Protein AF-A0A4P6JSN6-F1 (afdb_monomer_lite)

Secondary structure (DSSP, 8-state):
--HHHHHHHHHHHHHHHHHHHHHHHHHHHHHHHHHHHHHHHHHHHHHHHHHHHHHHT--TT----HHHHHHHHHHHHHHHTT----

pLDDT: mean 88.81, std 10.48, range [49.03, 97.38]

Structure (mmCIF, N/CA/C/O backbone):
data_AF-A0A4P6JSN6-F1
#
_entry.id   AF-A0A4P6JSN6-F1
#
loop_
_atom_site.group_PDB
_atom_site.id
_atom_site.type_symbol
_atom_site.label_atom_id
_atom_site.label_alt_id
_atom_site.label_comp_id
_atom_site.label_asym_id
_atom_site.label_entity_id
_atom_site.label_seq_id
_atom_site.pdbx_PDB_ins_code
_atom_site.Cartn_x
_atom_site.Cartn_y
_atom_site.Cartn_z
_atom_site.occupancy
_atom_site.B_iso_or_equiv
_atom_site.auth_seq_id
_atom_site.auth_comp_id
_atom_site.auth_asym_id
_atom_site.auth_atom_id
_atom_site.pdbx_PDB_model_num
ATOM 1 N N . MET A 1 1 ? -32.855 -6.412 48.462 1.00 49.03 1 MET A N 1
ATOM 2 C CA . MET A 1 1 ? -31.655 -6.507 47.598 1.00 49.03 1 MET A CA 1
ATOM 3 C C . MET A 1 1 ? -30.702 -5.402 48.016 1.00 49.03 1 MET A C 1
ATOM 5 O O . MET A 1 1 ? -31.174 -4.295 48.223 1.00 49.03 1 MET A O 1
ATOM 9 N N . LYS A 1 2 ? -29.422 -5.707 48.258 1.00 52.62 2 LYS A N 1
ATOM 10 C CA . LYS A 1 2 ? -28.449 -4.730 48.773 1.00 52.62 2 LYS A CA 1
ATOM 11 C C . LYS A 1 2 ? -28.013 -3.808 47.628 1.00 52.62 2 LYS A C 1
ATOM 13 O O . LYS A 1 2 ? -27.409 -4.284 46.675 1.00 52.62 2 LYS A O 1
ATOM 18 N N . GLU A 1 3 ? -28.297 -2.513 47.727 1.00 56.31 3 GLU A N 1
ATOM 19 C CA . GLU A 1 3 ? -27.950 -1.483 46.725 1.00 56.31 3 GLU A CA 1
ATOM 20 C C . GLU A 1 3 ? -26.467 -1.503 46.309 1.00 56.31 3 GLU A C 1
ATOM 22 O O . GLU A 1 3 ? -26.136 -1.232 45.156 1.00 56.31 3 GLU A O 1
ATOM 27 N N . GLY A 1 4 ? -25.573 -1.927 47.210 1.00 63.06 4 GLY A N 1
ATOM 28 C CA . GLY A 1 4 ? -24.148 -2.085 46.914 1.00 63.06 4 GLY A CA 1
ATOM 29 C C . GLY A 1 4 ? -23.835 -3.101 45.809 1.00 63.06 4 GLY A C 1
ATOM 30 O O . GLY A 1 4 ? -22.850 -2.926 45.102 1.00 63.06 4 GLY A O 1
ATOM 31 N N . THR A 1 5 ? -24.667 -4.128 45.607 1.00 80.00 5 THR A N 1
ATOM 32 C CA . THR A 1 5 ? -24.420 -5.166 44.590 1.00 80.00 5 THR A CA 1
ATOM 33 C C . THR A 1 5 ? -24.750 -4.663 43.185 1.00 80.00 5 THR A C 1
ATOM 35 O O . THR A 1 5 ? -24.005 -4.929 42.247 1.00 80.00 5 THR A O 1
ATOM 38 N N . THR A 1 6 ? -25.821 -3.877 43.045 1.00 85.75 6 THR A N 1
ATOM 39 C CA . THR A 1 6 ? -26.215 -3.274 41.764 1.00 85.75 6 THR A CA 1
ATOM 40 C C . THR A 1 6 ? -25.234 -2.187 41.340 1.00 85.75 6 THR A C 1
ATOM 42 O O . THR A 1 6 ? -24.820 -2.167 40.186 1.00 85.75 6 THR A O 1
ATOM 45 N N . GLN A 1 7 ? -24.796 -1.325 42.266 1.00 86.94 7 GLN A N 1
ATOM 46 C CA . GLN A 1 7 ? -23.826 -0.271 41.950 1.00 86.94 7 GLN A CA 1
ATOM 47 C C . GLN A 1 7 ? -22.460 -0.844 41.543 1.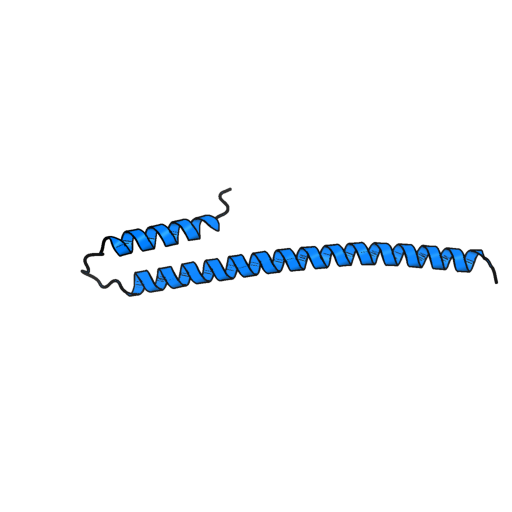00 86.94 7 GLN A C 1
ATOM 49 O O . GLN A 1 7 ? -21.819 -0.336 40.626 1.00 86.94 7 GLN A O 1
ATOM 54 N N . GLN A 1 8 ? -22.020 -1.926 42.193 1.00 89.25 8 GLN A N 1
ATOM 55 C CA . GLN A 1 8 ? -20.800 -2.640 41.809 1.00 89.25 8 GLN A CA 1
ATOM 56 C C . GLN A 1 8 ? -20.906 -3.247 40.408 1.00 89.25 8 GLN A C 1
ATOM 58 O O . GLN A 1 8 ? -19.949 -3.159 39.642 1.00 89.25 8 GLN A O 1
ATOM 63 N N . LEU A 1 9 ? -22.068 -3.814 40.065 1.00 90.94 9 LEU A N 1
ATOM 64 C CA . LEU A 1 9 ? -22.335 -4.338 38.727 1.00 90.94 9 LEU A CA 1
ATOM 65 C C . LEU A 1 9 ? -22.339 -3.222 37.674 1.00 90.94 9 LEU A C 1
ATOM 67 O O . LEU A 1 9 ? -21.768 -3.376 36.603 1.00 90.94 9 LEU A O 1
ATOM 71 N N . LEU A 1 10 ? -22.940 -2.074 37.993 1.00 92.50 10 LEU A N 1
ATOM 72 C CA . LEU A 1 10 ? -22.959 -0.915 37.104 1.00 92.50 10 LEU A CA 1
ATOM 73 C C . LEU A 1 10 ? -21.532 -0.422 36.824 1.00 92.50 10 LEU A C 1
ATOM 75 O O . LEU A 1 10 ? -21.151 -0.207 35.677 1.00 92.50 10 LEU A O 1
ATOM 79 N N . ASN A 1 11 ? -20.714 -0.305 37.873 1.00 92.56 11 ASN A N 1
ATOM 80 C CA . ASN A 1 11 ? -19.326 0.134 37.754 1.00 92.56 11 ASN A CA 1
ATOM 81 C C . ASN A 1 11 ? -18.468 -0.862 36.957 1.00 92.56 11 ASN A C 1
ATOM 83 O O . ASN A 1 11 ? -17.603 -0.440 36.189 1.00 92.56 11 ASN A O 1
ATOM 87 N N . SER A 1 12 ? -18.692 -2.173 37.112 1.00 92.00 12 SER A N 1
ATOM 88 C CA . SER A 1 12 ? -17.977 -3.176 36.317 1.00 92.00 12 SER A CA 1
ATOM 89 C C . SER A 1 12 ? -18.400 -3.139 34.849 1.00 92.00 12 SER A C 1
ATOM 91 O O . SER A 1 12 ? -17.533 -3.198 33.979 1.00 92.00 12 SER A O 1
ATOM 93 N N . MET A 1 13 ? -19.694 -2.955 34.568 1.00 93.38 13 MET A N 1
ATOM 94 C CA . MET A 1 13 ? -20.201 -2.770 33.207 1.00 93.38 13 MET A CA 1
ATOM 95 C C . MET A 1 13 ? -19.601 -1.528 32.543 1.00 93.38 13 MET A C 1
ATOM 97 O O . MET A 1 13 ? -19.135 -1.628 31.412 1.00 93.38 13 MET A O 1
ATOM 101 N N . PHE A 1 14 ? -19.519 -0.394 33.246 1.00 94.94 14 PHE A N 1
ATOM 102 C CA . PHE A 1 14 ? -18.880 0.814 32.710 1.00 94.94 14 PHE A CA 1
ATOM 103 C C . PHE A 1 14 ? -17.392 0.625 32.418 1.00 94.94 14 PHE A C 1
ATOM 105 O O . PHE A 1 14 ? -16.900 1.118 31.405 1.00 94.94 14 PHE A O 1
ATOM 112 N N . ARG A 1 15 ? -16.666 -0.103 33.276 1.00 94.50 15 ARG A N 1
ATOM 113 C CA . ARG A 1 15 ? -15.250 -0.398 33.024 1.00 94.50 15 ARG A CA 1
ATOM 114 C C . ARG A 1 15 ? -15.075 -1.246 31.765 1.00 94.50 15 ARG A C 1
ATOM 116 O O . ARG A 1 15 ? -14.261 -0.901 30.920 1.00 94.50 15 ARG A O 1
ATOM 123 N N . ILE A 1 16 ? -15.873 -2.306 31.629 1.00 95.44 16 ILE A N 1
ATOM 124 C CA . ILE A 1 16 ? -15.843 -3.185 30.452 1.00 95.44 16 ILE A CA 1
ATOM 125 C C . ILE A 1 16 ? -16.224 -2.408 29.190 1.00 95.44 16 ILE A C 1
ATOM 127 O O . ILE A 1 16 ? -15.582 -2.571 28.159 1.00 95.44 16 ILE A O 1
ATOM 131 N N . GLN A 1 17 ? -17.237 -1.541 29.266 1.00 95.69 17 GLN A N 1
ATOM 132 C CA . GLN A 1 17 ? -17.627 -0.698 28.140 1.00 95.69 17 GLN A CA 1
ATOM 133 C C . GLN A 1 17 ? -16.467 0.196 27.691 1.00 95.69 17 GLN A C 1
ATOM 135 O O . GLN A 1 17 ? -16.183 0.268 26.500 1.00 95.69 17 GLN A O 1
ATOM 140 N N . LYS A 1 18 ? -15.767 0.831 28.635 1.00 95.69 18 LYS A N 1
ATOM 141 C CA . LYS A 1 18 ? -14.618 1.681 28.319 1.00 95.69 18 LYS A CA 1
ATOM 142 C C . LYS A 1 18 ? -13.482 0.893 27.654 1.00 95.69 18 LYS A C 1
ATOM 144 O O . LYS A 1 18 ? -12.959 1.329 26.636 1.00 95.69 18 LYS A O 1
ATOM 149 N N . GLU A 1 19 ? -13.132 -0.273 28.197 1.00 95.88 19 GLU A N 1
ATOM 150 C CA . GLU A 1 19 ? -12.125 -1.167 27.599 1.00 95.88 19 GLU A CA 1
ATOM 151 C C . GLU 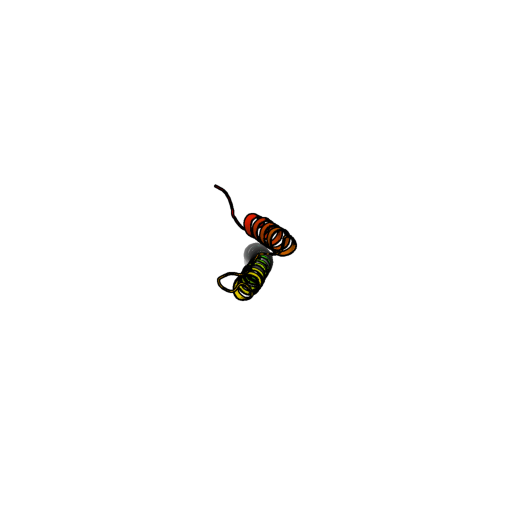A 1 19 ? -12.533 -1.588 26.175 1.00 95.88 19 GLU A C 1
ATOM 153 O O . GLU A 1 19 ? -11.712 -1.627 25.258 1.00 95.88 19 GLU A O 1
ATOM 158 N N . TRP A 1 20 ? -13.824 -1.853 25.959 1.00 96.56 20 TRP A N 1
ATOM 159 C CA . TRP A 1 20 ? -14.354 -2.209 24.645 1.00 96.56 20 TRP A CA 1
ATOM 160 C C . TRP A 1 20 ? -14.268 -1.055 23.640 1.00 96.56 20 TRP A C 1
ATOM 162 O O . TRP A 1 20 ? -13.879 -1.273 22.495 1.00 96.56 20 TRP A O 1
ATOM 172 N N . GLU A 1 21 ? -14.582 0.172 24.060 1.00 96.81 21 GLU A N 1
ATOM 173 C CA . GLU A 1 21 ? -14.451 1.374 23.229 1.00 96.81 21 GLU A CA 1
ATOM 174 C C . GLU A 1 21 ? -12.993 1.627 22.815 1.00 96.81 21 GLU A C 1
ATOM 176 O O . GLU A 1 21 ? -12.723 1.950 21.656 1.00 96.81 21 GLU A O 1
ATOM 181 N N . GLU A 1 22 ? -12.037 1.429 23.725 1.00 96.25 22 GLU A N 1
ATOM 182 C CA . GLU A 1 22 ? -10.604 1.550 23.431 1.00 96.25 22 GLU A CA 1
ATOM 183 C C . GLU A 1 22 ? -10.159 0.522 22.377 1.00 96.25 22 GLU A C 1
ATOM 185 O O . GLU A 1 22 ? -9.561 0.894 21.362 1.00 96.25 22 GLU A O 1
ATOM 190 N N . HIS A 1 23 ? -10.529 -0.750 22.549 1.00 96.06 23 HIS A N 1
ATOM 191 C CA . HIS A 1 23 ? -10.224 -1.798 21.572 1.00 96.06 23 HIS A CA 1
ATOM 192 C C . HIS A 1 23 ? -10.914 -1.586 20.225 1.00 96.06 23 HIS A C 1
ATOM 194 O O . HIS A 1 23 ? -10.323 -1.857 19.179 1.00 96.06 23 HIS A O 1
ATOM 200 N N . PHE A 1 24 ? -12.151 -1.092 20.226 1.00 96.56 24 PHE A N 1
ATOM 201 C CA . PHE A 1 24 ? -12.867 -0.767 18.998 1.00 96.56 24 PHE A CA 1
ATOM 202 C C . PHE A 1 24 ? -12.136 0.322 18.206 1.00 96.56 24 PHE A C 1
ATOM 204 O O . PHE A 1 24 ? -11.897 0.160 17.009 1.00 96.56 24 PHE A O 1
ATOM 211 N N . ASN A 1 25 ? -11.713 1.397 18.873 1.00 96.62 25 ASN A N 1
ATOM 212 C CA . ASN A 1 25 ? -10.966 2.478 18.232 1.00 96.62 25 ASN A CA 1
ATOM 213 C C . ASN A 1 25 ? -9.610 2.001 17.692 1.00 96.62 25 ASN A C 1
ATOM 215 O O . ASN A 1 25 ? -9.207 2.384 16.589 1.00 96.62 25 ASN A O 1
ATOM 219 N N . GLU A 1 26 ? -8.921 1.131 18.431 1.00 97.12 26 GLU A N 1
ATOM 220 C CA . GLU A 1 26 ? -7.677 0.515 17.970 1.00 97.12 26 GLU A CA 1
ATOM 221 C C . GLU A 1 26 ? -7.905 -0.348 16.720 1.00 97.12 26 GLU A C 1
ATOM 223 O O . GLU A 1 26 ? -7.157 -0.237 15.746 1.00 97.12 26 GLU A O 1
ATOM 228 N N . LEU A 1 27 ? -8.962 -1.166 16.706 1.00 97.12 27 LEU A N 1
ATOM 229 C CA . LEU A 1 27 ? -9.324 -2.002 15.562 1.00 97.12 27 LEU A CA 1
ATOM 230 C C . LEU A 1 27 ? -9.609 -1.151 14.318 1.00 97.12 27 LEU A C 1
ATOM 232 O O . LEU A 1 27 ? -9.089 -1.443 13.241 1.00 97.12 27 LEU A O 1
ATOM 236 N N . VAL A 1 28 ? -10.396 -0.082 14.469 1.00 97.38 28 VAL A N 1
ATOM 237 C CA . VAL A 1 28 ? -10.702 0.858 13.381 1.00 97.38 28 VAL A CA 1
ATOM 238 C C . VAL A 1 28 ? -9.421 1.485 12.836 1.00 97.38 28 VAL A C 1
ATOM 240 O O . VAL A 1 28 ? -9.213 1.500 11.624 1.00 97.38 28 VAL A O 1
ATOM 243 N N . THR A 1 29 ? -8.532 1.937 13.720 1.00 96.38 29 THR A N 1
ATOM 244 C CA . THR A 1 29 ? -7.249 2.538 13.331 1.00 96.38 29 THR A CA 1
ATOM 245 C C . THR A 1 29 ? -6.383 1.543 12.557 1.00 96.38 29 THR A C 1
ATOM 247 O O . THR A 1 29 ? -5.847 1.871 11.499 1.00 96.38 29 THR A O 1
ATOM 250 N N . ARG A 1 30 ? -6.283 0.294 13.030 1.00 96.38 30 ARG A N 1
ATOM 251 C CA . ARG A 1 30 ? -5.532 -0.765 12.340 1.00 96.38 30 ARG A CA 1
ATOM 252 C C . ARG A 1 30 ? -6.121 -1.087 10.970 1.00 96.38 30 ARG A C 1
ATOM 254 O O . ARG A 1 30 ? -5.362 -1.235 10.019 1.00 96.38 30 ARG A O 1
ATOM 261 N N . ALA A 1 31 ? -7.446 -1.151 10.850 1.00 95.88 31 ALA A N 1
ATOM 262 C CA . ALA A 1 31 ? -8.111 -1.393 9.573 1.00 95.88 31 ALA A CA 1
ATOM 263 C C . ALA A 1 31 ? -7.843 -0.264 8.563 1.00 95.88 31 ALA A C 1
ATOM 265 O O . ALA A 1 31 ? -7.585 -0.529 7.390 1.00 95.88 31 ALA A O 1
ATOM 266 N N . GLN A 1 32 ? -7.847 0.993 9.016 1.00 96.19 32 GLN A N 1
ATOM 267 C CA . GLN A 1 32 ? -7.501 2.143 8.176 1.00 96.19 32 GLN A CA 1
ATOM 268 C C . GLN A 1 32 ? -6.042 2.092 7.712 1.00 96.19 32 GLN A C 1
ATOM 270 O O . GLN A 1 32 ? -5.773 2.261 6.524 1.00 96.19 32 GLN A O 1
ATOM 275 N N . LEU A 1 33 ? -5.106 1.814 8.625 1.00 95.50 33 LEU A N 1
ATOM 276 C CA . LEU A 1 33 ? -3.691 1.658 8.284 1.00 95.50 33 LEU A CA 1
ATOM 277 C C . LEU A 1 33 ? -3.478 0.513 7.293 1.00 95.50 33 LEU A C 1
ATOM 279 O O . LEU A 1 33 ? -2.771 0.693 6.306 1.00 95.50 33 LEU A O 1
ATOM 283 N N . GLN A 1 34 ? -4.137 -0.627 7.506 1.00 95.50 34 GLN A N 1
ATOM 284 C CA . GLN A 1 34 ? -4.078 -1.760 6.590 1.00 95.50 34 GLN A CA 1
ATOM 285 C C . GLN A 1 34 ? -4.565 -1.374 5.190 1.00 95.50 34 GLN A C 1
ATOM 287 O O . GLN A 1 34 ? -3.871 -1.657 4.218 1.00 95.50 34 GLN A O 1
ATOM 292 N N . ALA A 1 35 ? -5.703 -0.685 5.075 1.00 95.19 35 ALA A N 1
ATOM 293 C CA . ALA A 1 35 ? -6.224 -0.244 3.783 1.00 95.19 35 ALA A CA 1
ATOM 294 C C . ALA A 1 35 ? -5.245 0.694 3.049 1.00 95.19 35 ALA A C 1
ATOM 296 O O . ALA A 1 35 ? -5.045 0.567 1.840 1.00 95.19 35 ALA A O 1
ATOM 297 N N . ILE A 1 36 ? -4.591 1.605 3.779 1.00 92.81 36 ILE A N 1
ATOM 298 C CA . ILE A 1 36 ? -3.554 2.487 3.223 1.00 92.81 36 ILE A CA 1
ATOM 299 C C . ILE A 1 36 ? -2.358 1.660 2.741 1.00 92.81 36 ILE A C 1
ATOM 301 O O . ILE A 1 36 ? -1.917 1.824 1.604 1.00 92.81 36 ILE A O 1
ATOM 305 N N . THR A 1 37 ? -1.854 0.742 3.569 1.00 91.25 37 THR A N 1
ATOM 306 C CA . THR A 1 37 ? -0.719 -0.121 3.219 1.00 91.25 37 THR A CA 1
ATOM 307 C C . THR A 1 37 ? -1.021 -0.998 2.006 1.00 91.25 37 THR A C 1
ATOM 309 O O . THR A 1 37 ? -0.186 -1.100 1.110 1.00 91.25 37 THR A O 1
ATOM 312 N N . GLU A 1 38 ? -2.211 -1.593 1.928 1.00 94.25 38 GLU A N 1
ATOM 313 C CA . GLU A 1 38 ? -2.644 -2.385 0.773 1.00 94.25 38 GLU A CA 1
ATOM 314 C C . GLU A 1 38 ? -2.704 -1.532 -0.497 1.00 94.25 38 GLU A C 1
ATOM 316 O O . GLU A 1 38 ? -2.227 -1.954 -1.551 1.00 94.25 38 GLU A O 1
ATOM 321 N N . SER A 1 39 ? -3.232 -0.309 -0.403 1.00 93.06 39 SER A N 1
ATOM 322 C CA . SER A 1 39 ? -3.251 0.626 -1.529 1.00 93.06 39 SER A CA 1
ATOM 323 C C . SER A 1 39 ? -1.839 0.973 -2.005 1.00 93.06 39 SER A C 1
ATOM 325 O O . SER A 1 39 ? -1.575 0.935 -3.206 1.00 93.06 39 SER A O 1
ATOM 327 N N . MET A 1 40 ? -0.922 1.280 -1.082 1.00 91.00 40 MET A N 1
ATOM 328 C CA . MET A 1 40 ? 0.474 1.586 -1.413 1.00 91.00 40 MET A CA 1
ATOM 329 C C . MET A 1 40 ? 1.182 0.384 -2.041 1.00 91.00 40 MET A C 1
ATOM 331 O O . MET A 1 40 ? 1.879 0.524 -3.043 1.00 91.00 40 MET A O 1
ATOM 335 N N . TYR A 1 41 ? 0.971 -0.812 -1.490 1.00 91.44 41 TYR A N 1
ATOM 336 C CA . TYR A 1 41 ? 1.536 -2.044 -2.026 1.00 91.44 41 TYR A CA 1
ATOM 337 C C . TYR A 1 41 ? 1.050 -2.315 -3.454 1.00 91.44 41 TYR A C 1
ATOM 339 O O . TYR A 1 41 ? 1.856 -2.590 -4.343 1.00 91.44 41 TYR A O 1
ATOM 347 N N . ASN A 1 42 ? -0.257 -2.197 -3.693 1.00 94.25 42 ASN A N 1
ATOM 348 C CA . ASN A 1 42 ? -0.837 -2.394 -5.019 1.00 94.25 42 ASN A CA 1
ATOM 349 C C . ASN A 1 42 ? -0.270 -1.402 -6.040 1.00 94.25 42 ASN A C 1
ATOM 351 O O . ASN A 1 42 ? 0.025 -1.786 -7.175 1.00 94.25 42 ASN A O 1
ATOM 355 N N . GLU A 1 43 ? -0.066 -0.148 -5.634 1.00 93.38 43 GLU A N 1
ATOM 356 C CA . GLU A 1 43 ? 0.538 0.871 -6.488 1.00 93.38 43 GLU A CA 1
ATOM 357 C C . GLU A 1 43 ? 2.000 0.556 -6.820 1.00 93.38 43 GLU A C 1
ATOM 359 O O . GLU A 1 43 ? 2.399 0.617 -7.985 1.00 93.38 43 GLU A O 1
ATOM 364 N N . LEU A 1 44 ? 2.784 0.132 -5.829 1.00 92.00 44 LEU A N 1
ATOM 365 C CA . LEU A 1 44 ? 4.173 -0.266 -6.034 1.00 92.00 44 LEU A CA 1
ATOM 366 C C . LEU A 1 44 ? 4.283 -1.473 -6.978 1.00 92.00 44 LEU A C 1
ATOM 368 O O . LEU A 1 44 ? 5.109 -1.482 -7.893 1.00 92.00 44 LEU A O 1
ATOM 372 N N . VAL A 1 45 ? 3.420 -2.478 -6.804 1.00 94.31 45 VAL A N 1
ATOM 373 C CA . VAL A 1 45 ? 3.345 -3.637 -7.707 1.00 94.31 45 VAL A CA 1
ATOM 374 C C . VAL A 1 45 ? 2.999 -3.196 -9.127 1.00 94.31 45 VAL A C 1
ATOM 376 O O . VAL A 1 45 ? 3.580 -3.714 -10.085 1.00 94.31 45 VAL A O 1
ATOM 379 N N . ARG A 1 46 ? 2.082 -2.237 -9.285 1.00 95.69 46 ARG A N 1
ATOM 380 C CA . ARG A 1 46 ? 1.732 -1.672 -10.592 1.00 95.69 46 ARG A CA 1
ATOM 381 C C . ARG A 1 46 ? 2.939 -1.000 -11.248 1.00 95.69 46 ARG A C 1
ATOM 383 O O . ARG A 1 46 ? 3.264 -1.347 -12.380 1.00 95.69 46 ARG A O 1
ATOM 390 N N . VAL A 1 47 ? 3.643 -0.124 -10.531 1.00 95.00 47 VAL A N 1
ATOM 391 C CA . VAL A 1 47 ? 4.862 0.544 -11.026 1.00 95.00 47 VAL A CA 1
ATOM 392 C C . VAL A 1 47 ? 5.932 -0.475 -11.431 1.00 95.00 47 VAL A C 1
ATOM 394 O O . VAL A 1 47 ? 6.541 -0.347 -12.496 1.00 95.00 47 VAL A O 1
ATOM 397 N N . ALA A 1 48 ? 6.136 -1.525 -10.630 1.00 92.69 48 ALA A N 1
ATOM 398 C CA . ALA A 1 48 ? 7.090 -2.585 -10.944 1.00 92.69 48 ALA A CA 1
ATOM 399 C C . ALA A 1 48 ? 6.715 -3.338 -12.232 1.00 92.69 48 ALA A C 1
ATOM 401 O O . ALA A 1 48 ? 7.576 -3.576 -13.079 1.00 92.69 48 ALA A O 1
ATOM 402 N N . ARG A 1 49 ? 5.431 -3.674 -12.417 1.00 95.50 49 ARG A N 1
ATOM 403 C CA . ARG A 1 49 ? 4.939 -4.324 -13.644 1.00 95.50 49 ARG A CA 1
ATOM 404 C C . ARG A 1 49 ? 5.121 -3.440 -14.872 1.00 95.50 49 ARG A C 1
ATOM 406 O O . ARG A 1 49 ? 5.669 -3.913 -15.861 1.00 95.50 49 ARG A O 1
ATOM 413 N N . GLU A 1 50 ? 4.724 -2.172 -14.790 1.00 94.81 50 GLU A N 1
ATOM 414 C CA . GLU A 1 50 ? 4.882 -1.203 -15.883 1.00 94.81 50 GLU A CA 1
ATOM 415 C C . GLU A 1 50 ? 6.362 -1.013 -16.259 1.00 94.81 50 GLU A C 1
ATOM 417 O O . GLU A 1 50 ? 6.701 -0.892 -17.437 1.00 94.81 50 GLU A O 1
ATOM 422 N N . SER A 1 51 ? 7.258 -1.050 -15.267 1.00 92.12 51 SER A N 1
ATOM 423 C CA . SER A 1 51 ? 8.708 -0.967 -15.481 1.00 92.12 51 SER A CA 1
ATOM 424 C C . SER A 1 51 ? 9.263 -2.212 -16.171 1.00 92.12 51 SER A C 1
ATOM 426 O O . SER A 1 51 ? 10.049 -2.095 -17.109 1.00 92.12 51 SER A O 1
ATOM 428 N N . ILE A 1 52 ? 8.847 -3.406 -15.738 1.00 92.12 52 ILE A N 1
ATOM 429 C CA . ILE A 1 52 ? 9.236 -4.667 -16.383 1.00 92.12 52 ILE A CA 1
ATOM 430 C C . ILE A 1 52 ? 8.750 -4.682 -17.830 1.00 92.12 52 ILE A C 1
ATOM 432 O O . ILE A 1 52 ? 9.528 -4.997 -18.724 1.00 9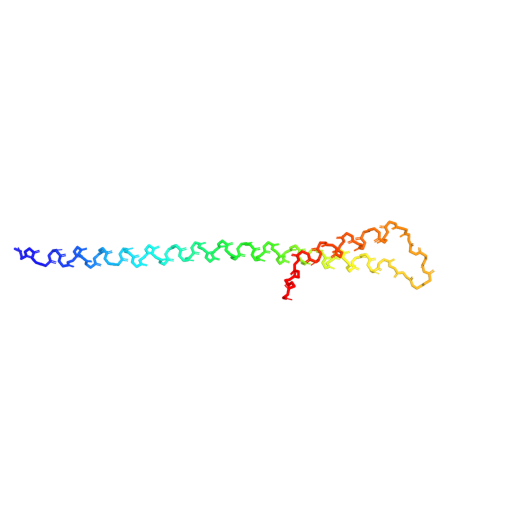2.12 52 ILE A O 1
ATOM 436 N N . GLU A 1 53 ? 7.497 -4.302 -18.070 1.00 92.31 53 GLU A N 1
ATOM 437 C CA . GLU A 1 53 ? 6.927 -4.250 -19.413 1.00 92.31 53 GLU A CA 1
ATOM 438 C C . GLU A 1 53 ? 7.734 -3.313 -20.319 1.00 92.31 53 GLU A C 1
ATOM 440 O O . GLU A 1 53 ? 8.144 -3.724 -21.404 1.00 92.31 53 GLU A O 1
ATOM 445 N N . LEU A 1 54 ? 8.054 -2.103 -19.846 1.00 89.62 54 LEU A N 1
ATOM 446 C CA . LEU A 1 54 ? 8.897 -1.159 -20.581 1.00 89.62 54 LEU A CA 1
ATOM 447 C C . LEU A 1 54 ? 10.265 -1.766 -20.931 1.00 89.62 54 LEU A C 1
ATOM 449 O O . LEU A 1 54 ? 10.733 -1.620 -22.054 1.00 89.62 54 LEU A O 1
ATOM 453 N N . LEU A 1 55 ? 10.904 -2.471 -19.996 1.00 87.38 55 LEU A N 1
ATOM 454 C CA . LEU A 1 55 ? 12.223 -3.071 -20.218 1.00 87.38 55 LEU A CA 1
ATOM 455 C C . LEU A 1 55 ? 12.175 -4.291 -21.145 1.00 87.38 55 LEU A C 1
ATOM 457 O O . LEU A 1 55 ? 13.086 -4.483 -21.945 1.00 87.38 55 LEU A O 1
ATOM 461 N N . THR A 1 56 ? 11.119 -5.105 -21.072 1.00 89.12 56 THR A N 1
ATOM 462 C CA . THR A 1 56 ? 10.976 -6.324 -21.892 1.00 89.12 56 THR A CA 1
ATOM 463 C C . THR A 1 56 ? 10.817 -6.040 -23.382 1.00 89.12 56 THR A C 1
ATOM 465 O O . THR A 1 56 ? 11.083 -6.912 -24.207 1.00 89.12 56 THR A O 1
ATOM 468 N N . GLN A 1 57 ? 10.403 -4.825 -23.736 1.00 84.94 57 GLN A N 1
ATOM 469 C CA . GLN A 1 57 ? 10.249 -4.407 -25.122 1.00 84.94 57 GLN A CA 1
ATOM 470 C C . GLN A 1 57 ? 11.591 -4.004 -25.773 1.00 84.94 57 GLN A C 1
ATOM 472 O O . GLN A 1 57 ? 11.626 -3.844 -26.989 1.00 84.94 57 GLN A O 1
ATOM 477 N N . VAL A 1 58 ? 12.687 -3.855 -25.007 1.00 84.25 58 VAL A N 1
ATOM 478 C CA . VAL A 1 58 ? 14.020 -3.509 -25.540 1.00 84.25 58 VAL A CA 1
ATOM 479 C C . VAL A 1 58 ? 14.754 -4.762 -26.019 1.00 84.25 58 VAL A C 1
ATOM 481 O O . VAL A 1 58 ? 14.960 -5.696 -25.242 1.00 84.25 58 VAL A O 1
ATOM 484 N N . GLN A 1 59 ? 15.230 -4.764 -27.264 1.00 85.38 59 GLN A N 1
ATOM 485 C CA . GLN A 1 59 ? 16.154 -5.771 -27.788 1.00 85.38 59 GLN A CA 1
ATOM 486 C C . GLN A 1 59 ? 17.588 -5.221 -27.909 1.00 85.38 59 GLN A C 1
ATOM 488 O O . GLN A 1 59 ? 17.803 -4.010 -28.035 1.00 85.38 59 GLN A O 1
ATOM 493 N N . PRO A 1 60 ? 18.616 -6.092 -27.881 1.00 85.88 60 PRO A N 1
ATOM 494 C CA . PRO A 1 60 ? 19.991 -5.668 -28.117 1.00 85.88 60 PRO A CA 1
ATOM 495 C C . PRO A 1 60 ? 20.152 -5.011 -29.495 1.00 85.88 60 PRO A C 1
ATOM 497 O O . PRO A 1 60 ? 19.853 -5.620 -30.518 1.00 85.88 60 PRO A O 1
ATOM 500 N N . GLY A 1 61 ? 20.678 -3.784 -29.515 1.00 85.62 61 GLY A N 1
ATOM 501 C CA . GLY A 1 61 ? 20.880 -3.003 -30.741 1.00 85.62 61 GLY A CA 1
ATOM 502 C C . GLY A 1 61 ? 19.770 -1.995 -31.048 1.00 85.62 61 GLY A C 1
ATOM 503 O O . GLY A 1 61 ? 19.934 -1.197 -31.971 1.00 85.62 61 GLY A O 1
ATOM 504 N N . ASP A 1 62 ? 18.690 -1.973 -30.263 1.00 85.69 62 ASP A N 1
ATOM 5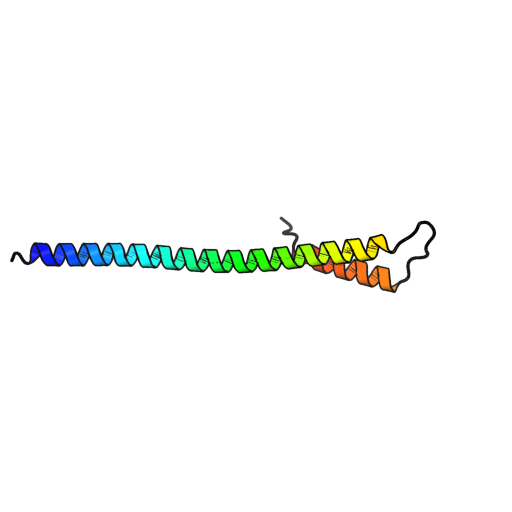05 C CA . ASP A 1 62 ? 17.622 -0.990 -30.430 1.00 85.69 62 ASP A CA 1
ATOM 506 C C . ASP A 1 62 ? 18.085 0.427 -30.075 1.00 85.69 62 ASP A C 1
ATOM 508 O O . ASP A 1 62 ? 18.769 0.672 -29.076 1.00 85.69 62 ASP A O 1
ATOM 512 N N . THR A 1 63 ? 17.655 1.396 -30.884 1.00 85.62 63 THR A N 1
ATOM 513 C CA . THR A 1 63 ? 17.758 2.813 -30.527 1.00 85.62 63 THR A CA 1
ATOM 514 C C . THR A 1 63 ? 16.537 3.188 -29.699 1.00 85.62 63 THR A C 1
ATOM 516 O O . THR A 1 63 ? 15.424 3.214 -30.220 1.00 85.62 63 THR A O 1
ATOM 519 N N . ILE A 1 64 ? 16.741 3.482 -28.413 1.00 84.19 64 ILE A N 1
ATOM 520 C CA . ILE A 1 64 ? 15.644 3.799 -27.491 1.00 84.19 64 ILE A CA 1
ATOM 521 C C . ILE A 1 64 ? 14.982 5.133 -27.890 1.00 84.19 64 ILE A C 1
ATOM 523 O O . ILE A 1 64 ? 15.658 6.169 -27.890 1.00 84.19 64 ILE A O 1
ATOM 527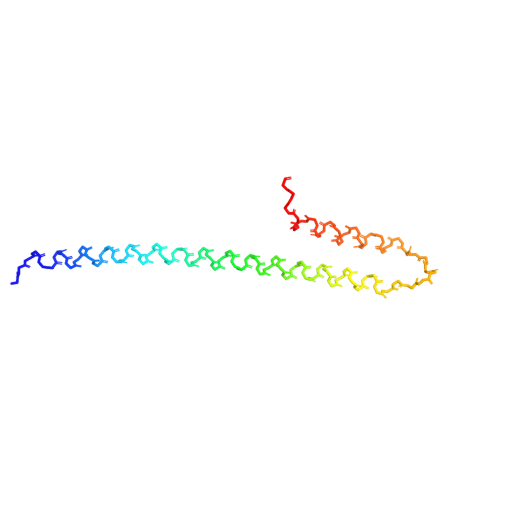 N N . PRO A 1 65 ? 13.669 5.149 -28.195 1.00 86.50 65 PRO A N 1
ATOM 528 C CA . PRO A 1 65 ? 12.944 6.381 -28.485 1.00 86.50 65 PRO A CA 1
ATOM 529 C C . PRO A 1 65 ? 12.905 7.314 -27.271 1.00 86.50 65 PRO A C 1
ATOM 531 O O . PRO A 1 65 ? 12.821 6.872 -26.126 1.00 86.50 65 PRO A O 1
ATOM 534 N N . LYS A 1 66 ? 12.875 8.630 -27.508 1.00 87.94 66 LYS A N 1
ATOM 535 C CA . LYS A 1 66 ? 12.818 9.637 -26.431 1.00 87.94 66 LYS A CA 1
ATOM 536 C C . LYS A 1 66 ? 11.631 9.427 -25.477 1.00 87.94 66 LYS A C 1
ATOM 538 O O . LYS A 1 66 ? 11.776 9.611 -24.273 1.00 87.94 66 LYS A O 1
ATOM 543 N N . GLU A 1 67 ? 10.492 8.999 -26.011 1.00 87.50 67 GLU A N 1
ATOM 544 C CA . GLU A 1 67 ? 9.256 8.714 -25.268 1.00 87.50 67 GLU A CA 1
ATOM 545 C C . GLU A 1 67 ? 9.451 7.652 -24.176 1.00 87.50 67 GLU A C 1
ATOM 547 O O . GLU A 1 67 ? 8.854 7.737 -23.106 1.00 87.50 67 GLU A O 1
ATOM 552 N N . TRP A 1 68 ? 10.339 6.684 -24.404 1.00 89.12 68 TRP A N 1
ATOM 553 C CA . TRP A 1 68 ? 10.652 5.652 -23.417 1.00 89.12 68 TRP A CA 1
ATOM 554 C C . TRP A 1 68 ? 11.489 6.203 -22.270 1.00 89.12 68 TRP A C 1
ATOM 556 O O . TRP A 1 68 ? 11.300 5.797 -21.126 1.00 89.12 68 TRP A O 1
ATOM 566 N N . GLY A 1 69 ? 12.380 7.155 -22.564 1.00 88.06 69 GLY A N 1
ATOM 567 C CA . GLY A 1 69 ? 13.102 7.907 -21.541 1.00 88.06 69 GLY A CA 1
ATOM 568 C C . GLY A 1 69 ? 12.139 8.670 -20.635 1.00 88.06 69 GLY A C 1
ATOM 569 O O . GLY A 1 69 ? 12.227 8.547 -19.418 1.00 88.06 69 GLY A O 1
ATOM 570 N N . THR A 1 70 ? 11.160 9.364 -21.224 1.00 92.38 70 THR A N 1
ATOM 571 C CA . THR A 1 70 ? 10.106 10.059 -20.471 1.00 92.38 70 THR A CA 1
ATOM 572 C C . THR A 1 70 ? 9.297 9.093 -19.605 1.00 92.38 70 THR A C 1
ATOM 574 O O . THR A 1 70 ? 9.178 9.313 -18.404 1.00 92.38 70 THR A O 1
ATOM 577 N N . LYS A 1 71 ? 8.824 7.978 -20.174 1.00 91.31 71 LYS A N 1
ATOM 578 C CA . LYS A 1 71 ? 8.039 6.980 -19.434 1.00 91.31 71 LYS A CA 1
ATOM 579 C C . LYS A 1 71 ? 8.834 6.326 -18.299 1.00 91.31 71 LYS A C 1
ATOM 581 O O . LYS A 1 71 ? 8.302 6.117 -17.214 1.00 91.31 71 LYS A O 1
ATOM 586 N N . ARG A 1 72 ? 10.121 6.032 -18.510 1.00 90.62 72 ARG A N 1
ATOM 587 C CA . ARG A 1 72 ? 11.022 5.563 -17.445 1.00 90.62 72 ARG A CA 1
ATOM 588 C C . ARG A 1 72 ? 11.107 6.588 -16.318 1.00 90.62 72 ARG A C 1
ATOM 590 O O . ARG A 1 72 ? 11.000 6.211 -15.156 1.00 90.62 72 ARG A O 1
ATOM 597 N N . ASP A 1 73 ? 11.325 7.856 -16.650 1.00 92.81 73 ASP A N 1
ATOM 598 C CA . ASP A 1 73 ? 11.509 8.910 -15.651 1.00 92.81 73 ASP A CA 1
ATOM 599 C C . ASP A 1 73 ? 10.234 9.126 -14.822 1.00 92.81 73 ASP A C 1
ATOM 601 O O . ASP A 1 73 ? 10.318 9.277 -13.605 1.00 92.81 73 ASP A O 1
ATOM 605 N N . GLU A 1 74 ? 9.058 9.033 -15.448 1.00 93.81 74 GLU A N 1
ATOM 606 C CA . GLU A 1 74 ? 7.759 9.032 -14.762 1.00 93.81 74 GLU A CA 1
ATOM 607 C C . GLU A 1 74 ? 7.608 7.846 -13.798 1.00 93.81 74 GLU A C 1
ATOM 609 O O . GLU A 1 74 ? 7.198 8.025 -12.649 1.00 93.81 74 GLU A O 1
ATOM 614 N N . LEU A 1 75 ? 7.966 6.633 -14.233 1.00 93.06 75 LEU A N 1
ATOM 615 C CA . LEU A 1 75 ? 7.920 5.435 -13.386 1.00 93.06 75 LEU A CA 1
ATOM 616 C C . LEU A 1 75 ? 8.886 5.535 -12.201 1.00 93.06 75 LEU A C 1
ATOM 618 O O . LEU A 1 75 ? 8.529 5.169 -11.083 1.00 93.06 75 LEU A O 1
ATOM 622 N N . VAL A 1 76 ? 10.087 6.073 -12.421 1.00 91.44 76 VAL A N 1
ATOM 623 C CA . VAL A 1 76 ? 11.074 6.309 -11.359 1.00 91.44 76 VAL A CA 1
ATOM 624 C C . VAL A 1 76 ? 10.581 7.374 -10.381 1.00 91.44 76 VAL A C 1
ATOM 626 O O . VAL A 1 76 ? 10.748 7.201 -9.176 1.00 91.44 76 VAL A O 1
ATOM 629 N N . ALA A 1 77 ? 9.968 8.457 -10.863 1.00 91.62 77 ALA A N 1
ATOM 630 C CA . ALA A 1 77 ? 9.391 9.485 -10.001 1.00 91.62 77 ALA A CA 1
ATOM 631 C C . ALA A 1 77 ? 8.290 8.903 -9.102 1.00 91.62 77 ALA A C 1
ATOM 633 O O . ALA A 1 77 ? 8.348 9.082 -7.890 1.00 91.62 77 ALA A O 1
ATOM 634 N N . ARG A 1 78 ? 7.369 8.115 -9.671 1.00 91.62 78 ARG A N 1
ATOM 635 C CA . ARG A 1 78 ? 6.328 7.405 -8.909 1.00 91.62 78 ARG A CA 1
ATOM 636 C C . ARG A 1 78 ? 6.917 6.417 -7.905 1.00 91.62 78 ARG A C 1
ATOM 638 O O . ARG A 1 78 ? 6.456 6.352 -6.777 1.00 91.62 78 ARG A O 1
ATOM 645 N N . ALA A 1 79 ? 7.956 5.668 -8.278 1.00 89.12 79 ALA A N 1
ATOM 646 C CA . ALA A 1 79 ? 8.617 4.736 -7.364 1.00 89.12 79 ALA A CA 1
ATOM 647 C C . ALA A 1 79 ? 9.265 5.449 -6.163 1.00 89.12 79 ALA A C 1
ATOM 649 O O . ALA A 1 79 ? 9.233 4.926 -5.050 1.00 89.12 79 ALA A O 1
ATOM 650 N N . LYS A 1 80 ? 9.827 6.646 -6.373 1.00 88.25 80 LYS A N 1
ATOM 651 C CA . LYS A 1 80 ? 10.452 7.449 -5.310 1.00 88.25 80 LYS A CA 1
ATOM 652 C C . LYS A 1 80 ? 9.465 7.911 -4.244 1.00 88.25 80 LYS A C 1
ATOM 654 O O . LYS A 1 80 ? 9.873 8.051 -3.102 1.00 88.25 80 LYS A O 1
ATOM 659 N N . GLU A 1 81 ? 8.188 8.083 -4.578 1.00 87.38 81 GLU A N 1
ATOM 660 C CA . GLU A 1 81 ? 7.148 8.424 -3.593 1.00 87.38 81 GLU A CA 1
ATOM 661 C C . GLU A 1 81 ? 6.955 7.329 -2.525 1.00 87.38 81 GLU A C 1
ATOM 663 O O . GLU A 1 81 ? 6.393 7.596 -1.465 1.00 87.38 81 GLU A O 1
ATOM 668 N N . PHE A 1 82 ? 7.446 6.109 -2.776 1.00 83.56 82 PHE A N 1
ATOM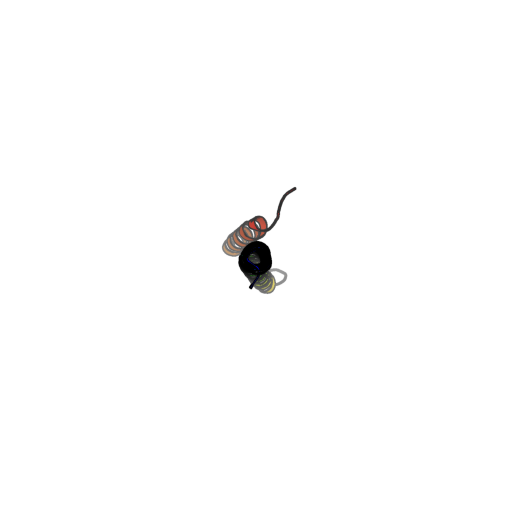 669 C CA . PHE A 1 82 ? 7.386 4.978 -1.844 1.00 83.56 82 PHE A CA 1
ATOM 670 C C . PHE A 1 82 ? 8.682 4.745 -1.060 1.00 83.56 82 PHE A C 1
ATOM 672 O O . PHE A 1 82 ? 8.705 3.887 -0.176 1.00 83.56 82 PHE A O 1
ATOM 679 N N . ILE A 1 83 ? 9.759 5.467 -1.376 1.00 79.50 83 ILE A N 1
ATOM 680 C CA . ILE A 1 83 ? 11.020 5.375 -0.640 1.00 79.50 83 ILE A CA 1
ATOM 681 C C . ILE A 1 83 ? 10.941 6.368 0.518 1.00 79.50 83 ILE A C 1
ATOM 683 O O . ILE A 1 83 ? 10.844 7.574 0.309 1.00 79.50 83 ILE A O 1
ATOM 687 N N . ILE A 1 84 ? 10.963 5.853 1.745 1.00 70.94 84 ILE A N 1
ATOM 688 C CA . ILE A 1 84 ? 11.186 6.678 2.930 1.00 70.94 84 ILE A CA 1
ATOM 689 C C . ILE A 1 84 ? 12.697 6.927 2.975 1.00 70.94 84 ILE A C 1
ATOM 691 O O . ILE A 1 84 ? 13.452 6.012 3.299 1.00 70.94 84 ILE A O 1
ATOM 695 N N . ASP A 1 85 ? 13.132 8.117 2.561 1.00 57.31 85 ASP A N 1
ATOM 696 C CA . ASP A 1 85 ? 14.504 8.575 2.799 1.00 57.31 85 ASP A CA 1
ATOM 697 C C . ASP A 1 85 ? 14.639 8.891 4.304 1.00 57.31 85 ASP A C 1
ATOM 699 O O . ASP A 1 85 ? 13.944 9.777 4.809 1.00 57.31 85 ASP A O 1
ATOM 703 N N . ASP A 1 86 ? 15.485 8.128 5.007 1.00 50.41 86 ASP A N 1
ATOM 704 C CA . ASP A 1 86 ? 15.950 8.401 6.383 1.00 50.41 86 ASP A CA 1
ATOM 705 C C . ASP A 1 86 ? 16.978 9.550 6.417 1.00 50.41 86 ASP A C 1
ATOM 707 O O . ASP A 1 86 ? 17.867 9.592 5.529 1.00 50.41 86 ASP A O 1
#

Sequence (86 aa):
MKEGTTQQLLNSMFRIQKEWEEHFNELVTRAQLQAITESMYNELVRVARESIELLTQVQPGDTIPKEWGTKRDELVARAKEFIIDD

Radius of gyration: 27.35 Å; chains: 1; bounding box: 52×17×80 Å

Foldseek 3Di:
DDPVVVVVVVVVVVVVVVVVVVVVVVVVVVVVVVVVVVVLVVQLVVLVVQLVVLVVPDDPPDDDDVVSVVVVVVSVVSNVVPDDDD

Organism: Ktedonosporobacter rubrisoli (NCBI:txid2509675)